Protein AF-W2HK54-F1 (afdb_monomer)

Radius of gyration: 13.43 Å; Cα contacts (8 Å, |Δi|>4): 88; chains: 1; bounding box: 31×32×32 Å

Organism: Phytophthora nicotianae (NCBI:txid4792)

Nearest PDB structures (foldseek):
  6hom-assembly1_A  TM=9.915E-01  e=3.027E-08  Homo sapiens
  4ct7-assembly1_B  TM=1.001E+00  e=6.186E-08  Homo sapiens
  4ct6-assembly1_B  TM=1.001E+00  e=1.550E-07  Homo sapiens
  4cv5-assembly2_D  TM=9.549E-01  e=5.220E-05  Saccharomyces cerevisiae

Mean predicted aligned error: 3.19 Å

Secondary structure (DSSP, 8-state):
---HHHHHHHHHHTTSTTTHHHHHHHHHHHTTT-TTHHHHHHHSTTHHHHHHHHHHHHGGGTTTT---HHHHHHHHHHHHHHHHHHHSTTTHHHHH-

InterPro domains:
  IPR007216 CCR4-NOT transcription complex subunit 9 [PF04078] (10-97)
  IPR007216 CCR4-NOT transcription complex subunit 9 [PTHR12262] (5-97)
  IPR011989 Armadillo-like helical [G3DSA:1.25.10.10] (2-97)

Solvent-accessible surface area (backbone atoms only — not comparable to full-atom values): 5461 Å² total; per-residue (Å²): 130,83,65,69,67,60,57,54,51,38,55,55,31,38,72,39,83,91,42,20,67,63,25,34,54,54,50,46,70,42,57,84,81,36,82,65,47,30,58,51,46,67,72,38,86,62,34,56,59,41,43,50,46,47,56,60,68,45,53,70,27,62,63,72,80,63,70,42,74,67,59,50,52,56,36,48,24,36,50,51,46,52,49,43,26,52,68,33,84,82,38,24,62,67,70,74,109

Structure (mmCIF, N/CA/C/O backbone):
data_AF-W2HK54-F1
#
_entry.id   AF-W2HK54-F1
#
loop_
_atom_site.group_PDB
_atom_site.id
_atom_site.type_symbol
_atom_site.label_atom_id
_atom_site.label_alt_id
_atom_site.label_comp_id
_atom_site.label_asym_id
_atom_site.label_entity_id
_atom_site.label_seq_id
_atom_site.pdbx_PDB_ins_code
_atom_site.Cartn_x
_atom_site.Cartn_y
_atom_site.Cartn_z
_atom_site.occupancy
_atom_site.B_iso_or_equiv
_atom_site.auth_seq_id
_atom_site.auth_comp_id
_atom_site.auth_asym_id
_atom_site.auth_atom_id
_atom_site.pdbx_PDB_model_num
ATOM 1 N N . MET A 1 1 ? -7.228 16.799 17.373 1.00 55.22 1 MET A N 1
ATOM 2 C CA . MET A 1 1 ? -7.469 15.435 16.868 1.00 55.22 1 MET A CA 1
ATOM 3 C C . MET A 1 1 ? -8.085 15.617 15.497 1.00 55.22 1 MET A C 1
ATOM 5 O O . MET A 1 1 ? -9.117 16.272 15.422 1.00 55.22 1 MET A O 1
ATOM 9 N N . GLU A 1 2 ? -7.386 15.231 14.429 1.00 57.06 2 GLU A N 1
ATOM 10 C CA . GLU A 1 2 ? -7.932 15.380 13.073 1.00 57.06 2 GLU A CA 1
ATOM 11 C C . GLU A 1 2 ? -9.194 14.522 12.908 1.00 57.06 2 GLU A C 1
ATOM 13 O O . GLU A 1 2 ? -9.277 13.445 13.508 1.00 57.06 2 GLU A O 1
ATOM 18 N N . PRO A 1 3 ? -10.196 15.001 12.153 1.00 63.75 3 PRO A N 1
ATOM 19 C CA . PRO A 1 3 ? -11.445 14.280 11.988 1.00 63.75 3 PRO A CA 1
ATOM 20 C C . PRO A 1 3 ? -11.226 12.984 11.182 1.00 63.75 3 PRO A C 1
ATOM 22 O O . PRO A 1 3 ? -10.529 13.005 10.165 1.00 63.75 3 PRO A O 1
ATOM 25 N N . PRO A 1 4 ? -11.858 11.862 11.576 1.00 71.19 4 PRO A N 1
ATOM 26 C CA . PRO A 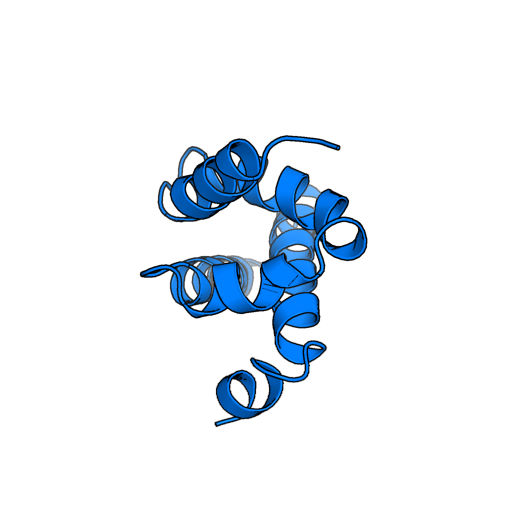1 4 ? -11.714 10.571 10.894 1.00 71.19 4 PRO A CA 1
ATOM 27 C C . PRO A 1 4 ? -12.183 10.593 9.427 1.00 71.19 4 PRO A C 1
ATOM 29 O O . PRO A 1 4 ? -11.754 9.761 8.633 1.00 71.19 4 PRO A O 1
ATOM 32 N N . GLU A 1 5 ? -13.005 11.573 9.038 1.00 77.75 5 GLU A N 1
ATOM 33 C CA . GLU A 1 5 ? -13.464 11.786 7.657 1.00 77.75 5 GLU A CA 1
ATOM 34 C C . GLU A 1 5 ? -12.312 11.953 6.657 1.00 77.75 5 GLU A C 1
ATOM 36 O O . GLU A 1 5 ? -12.377 11.435 5.542 1.00 77.75 5 GLU A O 1
ATOM 41 N N . GLN A 1 6 ? -11.224 12.608 7.070 1.00 85.19 6 GLN A N 1
ATOM 42 C CA . GLN A 1 6 ? -10.060 12.803 6.210 1.00 85.19 6 GLN A CA 1
ATOM 43 C C . GLN A 1 6 ? -9.339 11.479 5.925 1.00 85.19 6 GLN A C 1
ATOM 45 O O . GLN A 1 6 ? -8.855 11.269 4.815 1.00 85.19 6 GLN A O 1
ATOM 50 N N . LEU A 1 7 ? -9.311 10.558 6.895 1.00 91.44 7 LEU A N 1
ATOM 51 C CA . LEU A 1 7 ? -8.702 9.240 6.723 1.00 91.44 7 LEU A CA 1
ATOM 52 C C . LEU A 1 7 ? -9.486 8.404 5.707 1.00 91.44 7 LEU A C 1
ATOM 54 O O . LEU A 1 7 ? -8.890 7.792 4.824 1.00 91.44 7 LEU A O 1
ATOM 58 N N . TYR A 1 8 ? -10.819 8.424 5.789 1.00 94.44 8 TYR A N 1
ATOM 59 C CA . TYR A 1 8 ? -11.672 7.718 4.833 1.00 94.44 8 TYR A CA 1
ATOM 60 C C . TYR A 1 8 ? -11.534 8.270 3.411 1.00 94.44 8 TYR A C 1
ATOM 62 O O . TYR A 1 8 ? -11.468 7.477 2.472 1.00 94.44 8 TYR A O 1
ATOM 70 N N . SER A 1 9 ? -11.426 9.597 3.248 1.00 95.38 9 SER A N 1
ATOM 71 C CA . SER A 1 9 ? -11.144 10.208 1.939 1.00 95.38 9 SER A CA 1
ATOM 72 C C . SER A 1 9 ? -9.826 9.693 1.370 1.00 95.38 9 SER A C 1
ATOM 74 O O . SER A 1 9 ? -9.809 9.144 0.275 1.00 95.38 9 SER A O 1
ATOM 76 N N . LEU A 1 10 ? -8.741 9.760 2.147 1.00 96.62 10 LEU A N 1
ATOM 77 C CA . LEU A 1 10 ? -7.426 9.290 1.706 1.00 96.62 10 LEU A CA 1
ATOM 78 C C . LEU A 1 10 ? -7.434 7.799 1.330 1.00 96.62 10 LEU A C 1
ATOM 80 O O . LEU A 1 10 ? -6.812 7.394 0.351 1.00 96.62 10 LEU A O 1
ATOM 84 N N . VAL A 1 11 ? -8.150 6.959 2.082 1.00 97.19 11 VAL A N 1
ATOM 85 C CA . VAL A 1 11 ? -8.271 5.528 1.762 1.00 97.19 11 VAL A CA 1
ATOM 86 C C . VAL A 1 11 ? -9.066 5.308 0.474 1.00 97.19 11 VAL A C 1
ATOM 88 O O . VAL A 1 11 ? -8.695 4.446 -0.326 1.00 97.19 11 VAL A O 1
ATOM 91 N N . LEU A 1 12 ? -10.115 6.097 0.231 1.00 96.69 12 LEU A N 1
ATOM 92 C CA . LEU A 1 12 ? -10.865 6.061 -1.024 1.00 96.69 12 LEU A CA 1
ATOM 93 C C . LEU A 1 12 ? -9.990 6.495 -2.209 1.00 96.69 12 LEU A C 1
ATOM 95 O O . LEU A 1 12 ? -10.021 5.859 -3.263 1.00 96.69 12 LEU A O 1
ATOM 99 N N . GLU A 1 13 ? -9.162 7.522 -2.029 1.00 97.62 13 GLU A N 1
ATOM 100 C CA . GLU A 1 13 ? -8.237 8.043 -3.042 1.00 97.62 13 GLU A CA 1
ATOM 101 C C . GLU A 1 13 ? -7.209 6.993 -3.505 1.00 97.62 13 GLU A C 1
ATOM 103 O O . GLU A 1 13 ? -6.778 7.030 -4.658 1.00 97.62 13 GLU A O 1
ATOM 108 N N . LEU A 1 14 ? -6.881 5.982 -2.682 1.00 97.69 14 LEU A N 1
ATOM 109 C CA . LEU A 1 14 ? -6.031 4.852 -3.099 1.00 97.69 14 LEU A CA 1
ATOM 110 C C . LEU A 1 14 ? -6.615 4.064 -4.285 1.00 97.69 14 LEU A C 1
ATOM 112 O O . LEU A 1 14 ? -5.866 3.450 -5.054 1.00 97.69 14 LEU A O 1
ATOM 116 N N . SER A 1 15 ? -7.939 4.079 -4.458 1.00 94.69 15 SER A N 1
ATOM 117 C CA . SER A 1 15 ? -8.600 3.423 -5.591 1.00 94.69 15 SER A CA 1
ATOM 118 C C . SER A 1 15 ? -8.361 4.149 -6.921 1.00 94.69 15 SER A C 1
ATOM 120 O O . SER A 1 15 ? -8.327 3.499 -7.967 1.00 94.69 15 SER A O 1
ATOM 122 N N . SER A 1 16 ? -8.113 5.464 -6.888 1.00 95.81 16 SER A N 1
ATOM 123 C CA . SER A 1 16 ? -7.879 6.296 -8.070 1.00 95.81 16 SER A CA 1
ATOM 124 C C . SER A 1 16 ? -6.387 6.351 -8.422 1.00 95.81 16 SER A C 1
ATOM 126 O O . SER A 1 16 ? -5.607 6.898 -7.643 1.00 95.81 16 SER A O 1
ATOM 1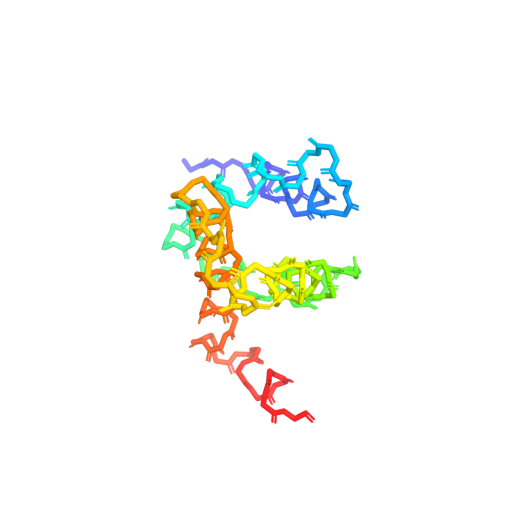28 N N . PRO A 1 17 ? -5.943 5.853 -9.594 1.00 94.38 17 PRO A N 1
ATOM 129 C CA . PRO A 1 17 ? -4.525 5.869 -9.977 1.00 94.38 17 PRO A CA 1
ATOM 130 C C . PRO A 1 17 ? -3.874 7.260 -9.960 1.00 94.38 17 PRO A C 1
ATOM 132 O O . PRO A 1 17 ? -2.680 7.368 -9.687 1.00 94.38 17 PRO A O 1
ATOM 135 N N . GLU A 1 18 ? -4.654 8.308 -10.232 1.00 96.88 18 GLU A N 1
ATOM 136 C CA . GLU A 1 18 ? -4.203 9.705 -10.292 1.00 96.88 18 GLU A CA 1
ATOM 137 C C . GLU A 1 18 ? -3.91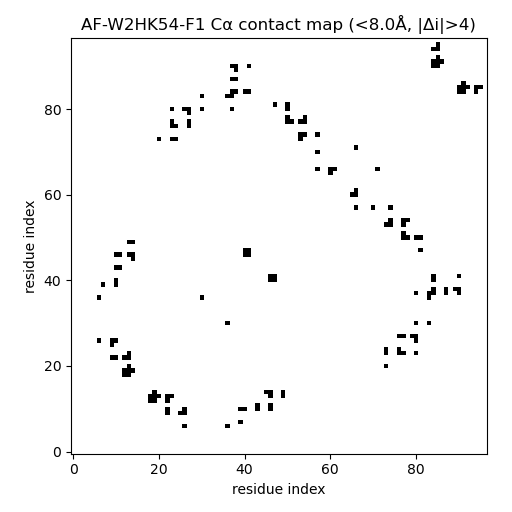9 10.292 -8.902 1.00 96.88 18 GLU A C 1
ATOM 139 O O . GLU A 1 18 ? -3.064 11.161 -8.758 1.00 96.88 18 GLU A O 1
ATOM 144 N N . GLN A 1 19 ? -4.623 9.812 -7.875 1.00 97.75 19 GLN A N 1
ATOM 145 C CA . GLN A 1 19 ? -4.547 10.338 -6.505 1.00 97.75 19 GLN A CA 1
ATOM 146 C C . GLN A 1 19 ? -3.758 9.415 -5.575 1.00 97.75 19 GLN A C 1
ATOM 148 O O . GLN A 1 19 ? -3.192 9.861 -4.575 1.00 97.75 19 GLN A O 1
ATOM 153 N N . ARG A 1 20 ? -3.666 8.132 -5.938 1.00 97.81 20 ARG A N 1
ATOM 154 C CA . ARG A 1 20 ? -3.073 7.068 -5.132 1.00 97.81 20 ARG A CA 1
ATOM 155 C C . ARG A 1 20 ? -1.689 7.410 -4.605 1.00 97.81 20 ARG A C 1
ATOM 157 O O . ARG A 1 20 ? -1.403 7.121 -3.454 1.00 97.81 20 ARG A O 1
ATOM 164 N N . GLU A 1 21 ? -0.830 8.027 -5.409 1.00 97.88 21 GLU A N 1
ATOM 165 C CA . GLU A 1 21 ? 0.522 8.370 -4.964 1.00 97.88 21 GLU A CA 1
ATOM 166 C C . GLU A 1 21 ? 0.532 9.362 -3.794 1.00 97.88 21 GLU A C 1
ATOM 168 O O . GLU A 1 21 ? 1.236 9.148 -2.804 1.00 97.88 21 GLU A O 1
ATOM 173 N N . SER A 1 22 ? -0.283 10.414 -3.885 1.00 97.75 22 SER A N 1
ATOM 174 C CA . SER A 1 22 ? -0.437 11.395 -2.810 1.00 97.75 22 SER A CA 1
ATOM 175 C C . SER A 1 22 ? -1.058 10.745 -1.573 1.00 97.75 22 SER A C 1
ATOM 177 O O . SER A 1 22 ? -0.560 10.921 -0.461 1.00 97.75 22 SER A O 1
ATOM 179 N N . ALA A 1 23 ? -2.095 9.927 -1.767 1.00 98.00 23 ALA A N 1
ATOM 180 C CA . ALA A 1 23 ? -2.761 9.213 -0.685 1.00 98.00 23 ALA A CA 1
ATOM 181 C C . ALA A 1 23 ? -1.819 8.241 0.049 1.00 98.00 23 ALA A C 1
ATOM 183 O O . ALA A 1 23 ? -1.805 8.210 1.278 1.00 98.00 23 ALA A O 1
ATOM 184 N N . LEU A 1 24 ? -0.979 7.494 -0.679 1.00 98.38 24 LEU A N 1
ATOM 185 C CA . LEU A 1 24 ? 0.037 6.606 -0.103 1.00 98.38 24 LEU A CA 1
ATOM 186 C C . LEU A 1 24 ? 0.995 7.364 0.818 1.00 98.38 24 LEU A C 1
ATOM 188 O O . LEU A 1 24 ? 1.297 6.887 1.911 1.00 98.38 24 LEU A O 1
ATOM 192 N N . LEU A 1 25 ? 1.476 8.529 0.376 1.00 98.12 25 LEU A N 1
ATOM 193 C CA . LEU A 1 25 ? 2.403 9.355 1.145 1.00 98.12 25 LEU A CA 1
ATOM 194 C C . LEU A 1 25 ? 1.758 9.915 2.418 1.00 98.12 25 LEU A C 1
ATOM 196 O O . LEU A 1 25 ? 2.386 9.927 3.473 1.00 98.12 25 LEU A O 1
ATOM 200 N N . GLU A 1 26 ? 0.522 10.401 2.334 1.00 97.00 26 GLU A N 1
ATOM 201 C CA . GLU A 1 26 ? -0.157 10.981 3.495 1.00 97.00 26 GLU A CA 1
ATOM 202 C C . GLU A 1 26 ? -0.586 9.910 4.505 1.00 97.00 26 GLU A C 1
ATOM 204 O O . GLU A 1 26 ? -0.379 10.075 5.709 1.00 97.00 26 GLU A O 1
ATOM 209 N N . LEU A 1 27 ? -1.100 8.769 4.038 1.00 97.19 27 LEU A N 1
ATOM 210 C CA . LEU A 1 27 ? -1.454 7.649 4.912 1.00 97.19 27 LEU A CA 1
ATOM 211 C C . LEU A 1 27 ? -0.220 7.031 5.580 1.00 97.19 27 LEU A C 1
ATOM 213 O O . LEU A 1 27 ? -0.293 6.661 6.753 1.00 97.19 27 LEU A O 1
ATOM 217 N N . SER A 1 28 ? 0.923 6.936 4.884 1.00 96.44 28 SER A N 1
ATOM 218 C CA . SER A 1 28 ? 2.140 6.355 5.470 1.00 96.44 28 SER A CA 1
ATOM 219 C C . SER A 1 28 ? 2.677 7.185 6.640 1.00 96.44 28 SER A C 1
ATOM 221 O O . SER A 1 28 ? 3.161 6.608 7.614 1.00 96.44 28 SER A O 1
ATOM 223 N N . LYS A 1 29 ? 2.519 8.516 6.599 1.00 94.88 29 LYS A N 1
ATOM 224 C CA . LYS A 1 29 ? 2.846 9.423 7.715 1.00 94.88 29 LYS A CA 1
ATOM 225 C C . LYS A 1 29 ? 1.887 9.269 8.894 1.00 94.88 29 LYS A C 1
ATOM 227 O O . LYS A 1 29 ? 2.309 9.371 10.037 1.00 94.88 29 LYS A O 1
ATOM 232 N N . LYS A 1 30 ? 0.607 9.019 8.613 1.00 92.44 30 LYS A N 1
ATOM 233 C CA . LYS A 1 30 ? -0.467 8.941 9.615 1.00 92.44 30 LYS A CA 1
ATOM 234 C C . LYS A 1 30 ? -0.574 7.575 10.303 1.00 92.44 30 LYS A C 1
ATOM 236 O O . LYS A 1 30 ? -1.300 7.440 11.279 1.00 92.44 30 LYS A O 1
ATOM 241 N N . ARG A 1 31 ? 0.148 6.550 9.842 1.00 92.12 31 ARG A N 1
ATOM 242 C CA . ARG A 1 31 ? -0.000 5.164 10.331 1.00 92.12 31 ARG A CA 1
ATOM 243 C C . ARG A 1 31 ? 0.209 4.963 11.840 1.00 92.12 31 ARG A C 1
ATOM 245 O O . ARG A 1 31 ? -0.290 3.984 12.379 1.00 92.12 31 ARG A O 1
ATOM 252 N N . GLU A 1 32 ? 0.974 5.836 12.495 1.00 88.81 32 GLU A N 1
ATOM 253 C CA . GLU A 1 32 ? 1.263 5.753 13.937 1.00 88.81 32 GLU A CA 1
ATOM 254 C C . GLU A 1 32 ? 0.245 6.543 14.775 1.00 88.81 32 GLU A C 1
ATOM 256 O O . GLU A 1 32 ? 0.009 6.210 15.934 1.00 88.81 32 GLU A O 1
ATOM 261 N N . ASP A 1 33 ? -0.414 7.534 14.168 1.00 89.81 33 ASP A N 1
ATOM 262 C CA . ASP A 1 33 ? -1.384 8.410 14.830 1.00 89.81 33 ASP A CA 1
ATOM 263 C C . ASP A 1 33 ? -2.796 7.801 14.882 1.00 89.81 33 ASP A C 1
ATOM 265 O O . ASP A 1 33 ? -3.619 8.204 15.707 1.00 89.81 33 ASP A O 1
ATOM 269 N N . PHE A 1 34 ? -3.091 6.830 14.007 1.00 90.38 34 PHE A N 1
ATOM 270 C CA . PHE A 1 34 ? -4.420 6.231 13.851 1.00 90.38 34 PHE A CA 1
ATOM 271 C C . PHE A 1 34 ? -4.371 4.702 14.003 1.00 90.38 34 PHE A C 1
ATOM 273 O O . PHE A 1 34 ? -4.177 3.995 13.012 1.00 90.38 34 PHE A O 1
ATOM 280 N N . PRO A 1 35 ? -4.608 4.168 15.217 1.00 87.06 35 PRO A N 1
ATOM 281 C CA . PRO A 1 35 ? -4.639 2.723 15.467 1.00 87.06 35 PRO A CA 1
ATOM 282 C C . PRO A 1 35 ? -5.632 1.968 14.569 1.00 87.06 35 PRO A C 1
ATOM 284 O O . PRO A 1 35 ? -5.329 0.883 14.080 1.00 87.06 35 PRO A O 1
ATOM 287 N N . GLU A 1 36 ? -6.774 2.594 14.273 1.00 90.81 36 GLU A N 1
ATOM 288 C CA . GLU A 1 36 ? -7.846 2.036 13.437 1.00 90.81 36 GLU A CA 1
ATOM 289 C C . GLU A 1 36 ? -7.506 1.994 11.936 1.00 90.81 36 GLU A C 1
ATOM 291 O O . GLU A 1 36 ? -8.280 1.466 11.137 1.00 90.81 36 GLU A O 1
ATOM 296 N N . LEU A 1 37 ? -6.357 2.540 11.513 1.00 95.12 37 LEU A N 1
ATOM 297 C CA . LEU A 1 37 ? -5.995 2.584 10.097 1.00 95.12 37 LEU A CA 1
ATOM 298 C C . LEU A 1 37 ? -5.894 1.181 9.487 1.00 95.12 37 LEU A C 1
ATOM 300 O O . LEU A 1 37 ? -6.344 0.975 8.363 1.00 95.12 37 LEU A O 1
ATOM 304 N N . ALA A 1 38 ? -5.325 0.212 10.205 1.00 96.38 38 ALA A N 1
ATOM 305 C CA . ALA A 1 38 ? -5.150 -1.140 9.680 1.00 96.38 38 ALA A CA 1
ATOM 306 C C . ALA A 1 38 ? -6.492 -1.832 9.351 1.00 96.38 38 ALA A C 1
ATOM 308 O O . ALA A 1 38 ? -6.649 -2.260 8.202 1.00 96.38 38 ALA A O 1
ATOM 309 N N . PRO A 1 39 ? -7.479 -1.895 10.271 1.00 96.44 39 PRO A N 1
ATOM 310 C CA . PRO A 1 39 ? -8.826 -2.367 9.948 1.00 96.44 39 PRO A CA 1
ATOM 311 C C . PRO A 1 39 ? -9.472 -1.618 8.775 1.00 96.44 39 PRO A C 1
ATOM 313 O O . PRO A 1 39 ? -10.035 -2.251 7.882 1.00 96.44 39 PRO A O 1
ATOM 316 N N . ILE A 1 40 ? -9.342 -0.286 8.717 1.00 96.50 40 ILE A N 1
ATOM 317 C CA . ILE A 1 40 ? -9.916 0.525 7.629 1.00 96.50 40 ILE A CA 1
ATOM 318 C C . ILE A 1 40 ? -9.296 0.152 6.275 1.00 96.50 40 ILE A C 1
ATOM 320 O O . ILE A 1 40 ? -10.021 -0.060 5.304 1.00 96.50 40 ILE A O 1
ATOM 324 N N . LEU A 1 41 ? -7.967 0.028 6.201 1.00 97.31 41 LEU A N 1
ATOM 325 C CA . LEU A 1 41 ? -7.265 -0.381 4.981 1.00 97.31 41 LEU A CA 1
ATOM 326 C C . LEU A 1 41 ? -7.670 -1.786 4.529 1.00 97.31 41 LEU A C 1
ATOM 328 O O . LEU A 1 41 ? -7.783 -2.034 3.330 1.00 97.31 41 LEU A O 1
ATOM 332 N N . TRP A 1 42 ? -7.859 -2.703 5.477 1.00 97.50 42 TRP A N 1
ATOM 333 C CA . TRP A 1 42 ? -8.179 -4.095 5.183 1.00 97.50 42 TRP A CA 1
ATOM 334 C C . TRP A 1 42 ? -9.617 -4.281 4.693 1.00 97.50 42 TRP A C 1
ATOM 336 O O . TRP A 1 42 ? -9.853 -4.999 3.722 1.00 97.50 42 TRP A O 1
ATOM 346 N N . HIS A 1 43 ? -10.579 -3.629 5.349 1.00 96.75 43 HIS A N 1
ATOM 347 C CA . HIS A 1 43 ? -12.004 -3.798 5.060 1.00 96.75 43 HIS A CA 1
ATOM 348 C C . HIS A 1 43 ? -12.541 -2.845 3.985 1.00 96.75 43 HIS A C 1
ATOM 350 O O . HIS A 1 43 ? -13.642 -3.061 3.475 1.00 96.75 43 HIS A O 1
ATOM 356 N N . SER A 1 44 ? -11.778 -1.820 3.601 1.00 96.94 44 SER A N 1
ATOM 357 C CA . SER A 1 44 ? -12.122 -0.958 2.472 1.00 96.94 44 SER A CA 1
ATOM 358 C C . SER A 1 44 ? -11.996 -1.700 1.138 1.00 96.94 44 SER A C 1
ATOM 360 O O . SER A 1 44 ? -11.016 -2.398 0.858 1.00 96.94 44 SER A O 1
ATOM 362 N N . PHE A 1 45 ? -13.007 -1.538 0.282 1.00 97.06 45 PHE A N 1
ATOM 363 C CA . PHE A 1 45 ? -13.099 -2.252 -0.986 1.00 97.06 45 PHE A CA 1
ATOM 364 C C . PHE A 1 45 ? -11.919 -1.920 -1.909 1.00 97.06 45 PHE A C 1
ATOM 366 O O . PHE A 1 45 ? -11.680 -0.766 -2.257 1.00 97.06 45 PHE A O 1
ATOM 373 N N . GLY A 1 46 ? -11.191 -2.952 -2.341 1.00 96.62 46 GLY A N 1
ATOM 374 C CA . GLY A 1 46 ? -10.106 -2.821 -3.316 1.00 96.62 46 GLY A CA 1
ATOM 375 C C . GLY A 1 46 ? -8.827 -2.160 -2.792 1.00 96.62 46 GLY A C 1
ATOM 376 O O . GLY A 1 46 ? -7.843 -2.122 -3.528 1.00 96.62 46 GLY A O 1
ATOM 377 N N . THR A 1 47 ? -8.783 -1.698 -1.538 1.00 97.75 47 THR A N 1
ATOM 378 C CA . THR A 1 47 ? -7.618 -0.996 -0.980 1.00 97.75 47 THR A CA 1
ATOM 379 C C . THR A 1 47 ? -6.380 -1.895 -0.925 1.00 97.75 47 THR A C 1
ATOM 381 O O . THR A 1 47 ? -5.343 -1.532 -1.475 1.00 97.75 47 THR A O 1
ATOM 384 N N . VAL A 1 48 ? -6.480 -3.105 -0.362 1.00 97.62 48 VAL A N 1
ATOM 385 C CA . VAL A 1 48 ? -5.351 -4.060 -0.328 1.00 97.62 48 VAL A CA 1
ATOM 386 C C . VAL A 1 48 ? -4.902 -4.450 -1.741 1.00 97.62 48 VAL A C 1
ATOM 388 O O . VAL A 1 48 ? -3.705 -4.531 -2.012 1.00 97.62 48 VAL A O 1
ATOM 391 N N . ALA A 1 49 ? -5.843 -4.619 -2.675 1.00 97.69 49 ALA A N 1
ATOM 392 C CA . ALA A 1 49 ? -5.520 -4.903 -4.071 1.00 97.69 49 ALA A CA 1
ATOM 393 C C . ALA A 1 49 ? -4.750 -3.744 -4.728 1.00 97.69 49 ALA A C 1
ATOM 395 O O . ALA A 1 49 ? -3.787 -3.990 -5.451 1.00 97.69 49 ALA A O 1
ATOM 396 N N . ALA A 1 50 ? -5.118 -2.491 -4.445 1.00 98.06 50 ALA A N 1
ATOM 397 C CA . ALA A 1 50 ? -4.383 -1.319 -4.912 1.00 98.06 50 ALA A CA 1
ATOM 398 C C . ALA A 1 50 ? -2.957 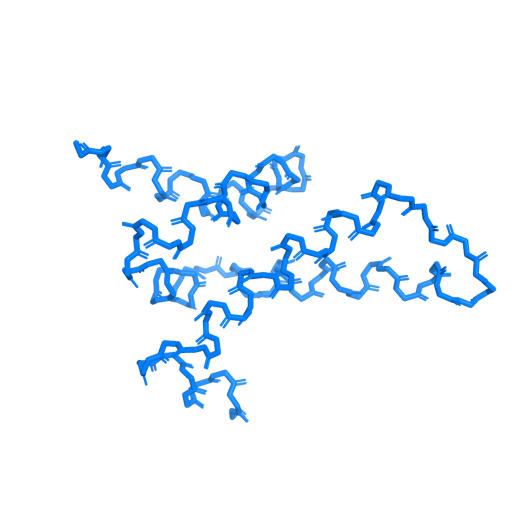-1.269 -4.334 1.00 98.06 50 ALA A C 1
ATOM 400 O O . ALA A 1 50 ? -2.015 -1.008 -5.078 1.00 98.06 50 ALA A O 1
ATOM 401 N N . LEU A 1 51 ? -2.766 -1.594 -3.048 1.00 98.25 51 LEU A N 1
ATOM 402 C CA . LEU A 1 51 ? -1.428 -1.684 -2.441 1.00 98.25 51 LEU A CA 1
ATOM 403 C C . LEU A 1 51 ? -0.570 -2.782 -3.094 1.00 98.25 51 LEU A C 1
ATOM 405 O O . LEU A 1 51 ? 0.609 -2.568 -3.370 1.00 98.25 51 LEU A O 1
ATOM 409 N N . LEU A 1 52 ? -1.158 -3.944 -3.391 1.00 98.06 52 LEU A N 1
ATOM 410 C CA . LEU A 1 52 ? -0.471 -5.024 -4.106 1.00 98.06 52 LEU A CA 1
ATOM 411 C C . LEU A 1 52 ? -0.115 -4.629 -5.544 1.00 98.06 52 LEU A C 1
ATOM 413 O O . LEU A 1 52 ? 0.969 -4.968 -6.017 1.00 98.06 52 LEU A O 1
ATOM 417 N N . GLN A 1 53 ? -0.984 -3.881 -6.231 1.00 97.75 53 GLN A N 1
ATOM 418 C CA . GLN A 1 53 ? -0.684 -3.353 -7.565 1.00 97.75 53 GLN A CA 1
ATOM 419 C C . GLN A 1 53 ? 0.561 -2.461 -7.559 1.00 97.75 53 GLN A C 1
ATOM 421 O O . GLN A 1 53 ? 1.361 -2.562 -8.484 1.00 97.75 53 GLN A O 1
ATOM 426 N N . GLU A 1 54 ? 0.768 -1.644 -6.522 1.00 97.94 54 GLU A N 1
ATOM 427 C CA . GLU A 1 54 ? 1.974 -0.811 -6.398 1.00 97.94 54 GLU A CA 1
ATOM 428 C C . GLU A 1 54 ? 3.256 -1.646 -6.288 1.00 97.94 54 GLU A C 1
ATOM 430 O O . GLU A 1 54 ? 4.289 -1.269 -6.838 1.00 97.94 54 GLU A O 1
ATOM 435 N N . ILE A 1 55 ? 3.194 -2.812 -5.637 1.00 98.12 55 ILE A N 1
ATOM 436 C CA . ILE A 1 55 ? 4.327 -3.745 -5.567 1.00 98.12 55 ILE A CA 1
ATOM 437 C C . ILE A 1 55 ? 4.548 -4.433 -6.914 1.00 98.12 55 ILE A C 1
ATOM 439 O O . ILE A 1 55 ? 5.674 -4.514 -7.393 1.00 98.12 55 ILE A O 1
ATOM 443 N N . VAL A 1 56 ? 3.493 -4.936 -7.552 1.00 97.88 56 VAL A N 1
ATOM 444 C CA . VAL A 1 56 ? 3.636 -5.643 -8.834 1.00 97.88 56 VAL A CA 1
ATOM 445 C C . VAL A 1 56 ? 4.128 -4.695 -9.933 1.00 97.88 56 VAL A C 1
ATOM 447 O O . VAL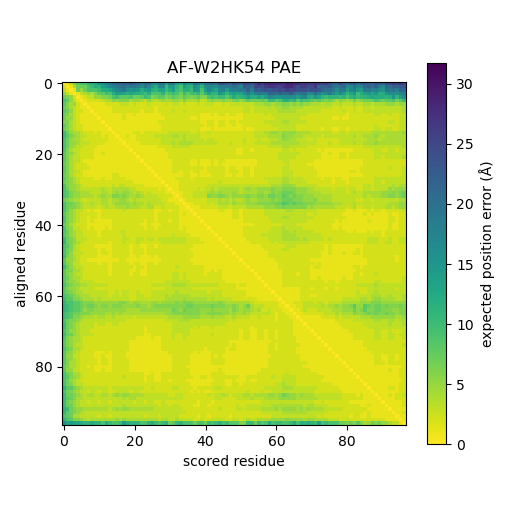 A 1 56 ? 4.935 -5.093 -10.774 1.00 97.88 56 VAL A O 1
ATOM 450 N N . ALA A 1 57 ? 3.714 -3.424 -9.898 1.00 96.44 57 ALA A N 1
ATOM 451 C CA . ALA A 1 57 ? 4.115 -2.406 -10.866 1.00 96.44 57 ALA A CA 1
ATOM 452 C C . ALA A 1 57 ? 5.630 -2.144 -10.892 1.00 96.44 57 ALA A C 1
ATOM 454 O O . ALA A 1 57 ? 6.149 -1.736 -11.932 1.00 96.44 57 ALA A O 1
ATOM 455 N N . ILE A 1 58 ? 6.357 -2.401 -9.796 1.00 97.19 58 ILE A N 1
ATOM 456 C CA . ILE A 1 58 ? 7.814 -2.214 -9.770 1.00 97.19 58 ILE A CA 1
ATOM 457 C C . ILE A 1 58 ? 8.598 -3.407 -10.324 1.00 97.19 58 ILE A C 1
ATOM 459 O O . ILE A 1 58 ? 9.771 -3.238 -10.645 1.00 97.19 58 ILE A O 1
ATOM 463 N N . TYR A 1 59 ? 8.001 -4.597 -10.468 1.00 97.62 59 TYR A N 1
ATOM 464 C CA . TYR A 1 59 ? 8.734 -5.800 -10.894 1.00 97.62 59 TYR A CA 1
ATOM 465 C C . TYR A 1 59 ? 9.490 -5.643 -12.224 1.00 97.62 59 TYR A C 1
ATOM 467 O O . TYR A 1 59 ? 10.657 -6.042 -12.268 1.00 97.62 59 TYR A O 1
ATOM 475 N N . PRO A 1 60 ? 8.929 -5.011 -13.277 1.00 97.56 60 PRO A N 1
ATOM 476 C CA . PRO A 1 60 ? 9.667 -4.766 -14.519 1.00 97.56 60 PRO A CA 1
ATOM 477 C C . PRO A 1 60 ? 10.901 -3.867 -14.345 1.00 97.56 60 PRO A C 1
ATOM 479 O O . PRO A 1 60 ? 11.815 -3.922 -15.159 1.00 97.56 60 PRO A O 1
ATOM 482 N N . LEU A 1 61 ? 10.943 -3.047 -13.290 1.00 97.06 61 LEU A N 1
ATOM 483 C CA . LEU A 1 61 ? 12.050 -2.130 -12.998 1.00 97.06 61 LEU A CA 1
ATOM 484 C C . LEU A 1 61 ? 13.171 -2.789 -12.181 1.00 97.06 61 LEU A C 1
ATOM 486 O O . LEU A 1 61 ? 14.218 -2.175 -11.969 1.00 97.06 61 LEU A O 1
ATOM 490 N N . LEU A 1 62 ? 12.961 -4.013 -11.688 1.00 96.31 62 LEU A N 1
ATOM 491 C CA . LEU A 1 62 ? 13.954 -4.742 -10.896 1.00 96.31 62 LEU A CA 1
ATOM 492 C C . LEU A 1 62 ? 14.957 -5.501 -11.771 1.00 96.31 62 LEU A C 1
ATOM 494 O O . LEU A 1 62 ? 16.084 -5.730 -11.333 1.00 96.31 62 LEU A O 1
ATOM 498 N N . SER A 1 63 ? 14.573 -5.889 -12.993 1.00 94.69 63 SER A N 1
ATOM 499 C CA . SER A 1 63 ? 15.458 -6.608 -13.913 1.00 94.69 63 SER A CA 1
ATOM 500 C C . SER A 1 63 ? 15.164 -6.289 -15.391 1.00 94.69 63 SER A C 1
ATOM 502 O O . SER A 1 63 ? 14.090 -6.648 -15.878 1.00 94.69 63 SER A O 1
ATOM 504 N N . PRO A 1 64 ? 16.110 -5.663 -16.125 1.00 95.06 64 PRO A N 1
ATOM 505 C CA . PRO A 1 64 ? 17.359 -5.090 -15.609 1.00 95.06 64 PRO A CA 1
ATOM 506 C C . PRO A 1 64 ? 17.075 -3.943 -14.613 1.00 95.06 64 PRO A C 1
ATOM 508 O O . PRO A 1 64 ? 15.994 -3.359 -14.653 1.00 95.06 64 PRO A O 1
ATOM 511 N N . PRO A 1 65 ? 18.012 -3.610 -13.708 1.00 95.50 65 PRO A N 1
ATOM 512 C CA . PRO A 1 65 ? 17.769 -2.627 -12.656 1.00 95.50 65 PRO A CA 1
ATOM 513 C C . PRO A 1 65 ? 17.571 -1.224 -13.244 1.00 95.50 65 PRO A C 1
ATOM 515 O O . PRO A 1 65 ? 18.510 -0.597 -13.731 1.00 95.50 65 PRO A O 1
ATOM 518 N N . GLN A 1 66 ? 16.332 -0.739 -13.191 1.00 96.62 66 GLN A N 1
ATOM 519 C CA . GLN A 1 66 ? 15.895 0.577 -13.675 1.00 96.62 66 GLN A CA 1
ATOM 520 C C . GLN A 1 66 ? 15.058 1.331 -12.627 1.00 96.62 66 GLN A C 1
ATOM 522 O O . GLN A 1 66 ? 1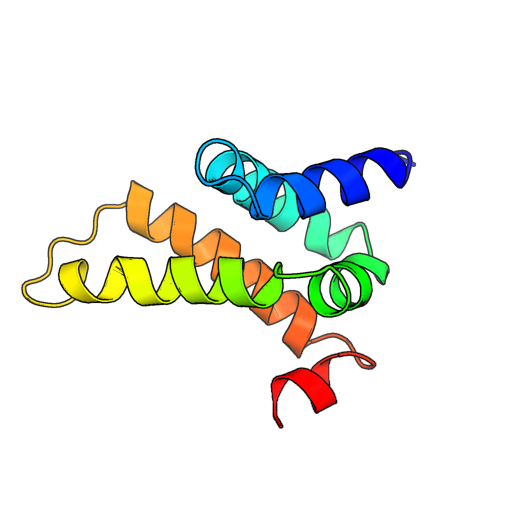4.462 2.368 -12.921 1.00 96.62 66 GLN A O 1
ATOM 527 N N . LEU A 1 67 ? 14.995 0.814 -11.397 1.00 97.00 67 LEU A N 1
ATOM 528 C CA . LEU A 1 67 ? 14.227 1.408 -10.310 1.00 97.00 67 LEU A CA 1
ATOM 529 C C . LEU A 1 67 ? 14.765 2.802 -9.958 1.00 97.00 67 LEU A C 1
ATOM 531 O O . LEU A 1 67 ? 15.918 2.966 -9.558 1.00 97.00 67 LEU A O 1
ATOM 535 N N . THR A 1 68 ? 13.911 3.815 -10.083 1.00 98.06 68 THR A N 1
ATOM 536 C CA . THR A 1 68 ? 14.241 5.194 -9.710 1.00 98.06 68 THR A CA 1
ATOM 537 C C . THR A 1 68 ? 13.982 5.430 -8.223 1.00 98.06 68 THR A C 1
ATOM 539 O O . THR A 1 68 ? 13.159 4.751 -7.606 1.00 98.06 68 THR A O 1
ATOM 542 N N . ALA A 1 69 ? 14.628 6.444 -7.639 1.00 97.62 69 ALA A N 1
ATOM 543 C CA . ALA A 1 69 ? 14.374 6.839 -6.249 1.00 97.62 69 ALA A CA 1
ATOM 544 C C . ALA A 1 69 ? 12.892 7.176 -6.003 1.00 97.62 69 ALA A C 1
ATOM 546 O O . ALA A 1 69 ? 12.327 6.816 -4.975 1.00 97.62 69 ALA A O 1
ATOM 547 N N . HIS A 1 70 ? 12.245 7.818 -6.976 1.00 97.12 70 HIS A N 1
ATOM 548 C CA . HIS A 1 70 ? 10.828 8.154 -6.910 1.00 97.12 70 HIS A CA 1
ATOM 549 C C . HIS A 1 70 ? 9.932 6.903 -6.879 1.00 97.12 70 HIS A C 1
ATOM 551 O O . HIS A 1 70 ? 9.119 6.760 -5.968 1.00 97.12 70 HIS 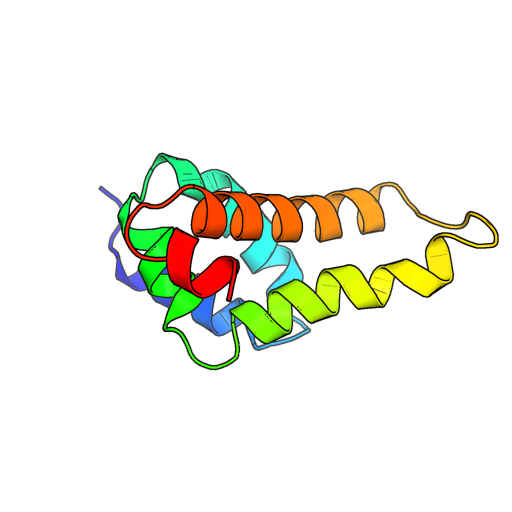A O 1
ATOM 557 N N . ALA A 1 71 ? 10.139 5.958 -7.806 1.00 97.19 71 ALA A N 1
ATOM 558 C CA . ALA A 1 71 ? 9.397 4.697 -7.825 1.00 97.19 71 ALA A CA 1
ATOM 559 C C . ALA A 1 71 ? 9.631 3.877 -6.543 1.00 97.19 71 ALA A C 1
ATOM 561 O O . ALA A 1 71 ? 8.687 3.327 -5.979 1.00 97.19 71 ALA A O 1
ATOM 562 N N . SER A 1 72 ? 10.873 3.859 -6.043 1.00 97.88 72 SER A N 1
ATOM 563 C CA . SER A 1 72 ? 11.225 3.220 -4.772 1.00 97.88 72 SER A CA 1
ATOM 564 C C . SER A 1 72 ? 10.483 3.846 -3.588 1.00 97.88 72 SER A C 1
ATOM 566 O O . SER A 1 72 ? 9.933 3.124 -2.765 1.00 97.88 72 SER A O 1
ATOM 568 N N . ASN A 1 73 ? 10.436 5.177 -3.485 1.00 97.88 73 ASN A N 1
ATOM 569 C CA . ASN A 1 73 ? 9.733 5.854 -2.392 1.00 97.88 73 ASN A CA 1
ATOM 570 C C . ASN A 1 73 ? 8.228 5.566 -2.425 1.00 97.88 73 ASN A C 1
ATOM 572 O O . ASN A 1 73 ? 7.623 5.295 -1.387 1.00 97.88 73 ASN A O 1
ATOM 576 N N . ARG A 1 74 ? 7.635 5.572 -3.624 1.00 98.12 74 ARG A N 1
ATOM 577 C CA . ARG A 1 74 ? 6.213 5.284 -3.825 1.00 98.12 74 ARG A CA 1
ATOM 578 C C . ARG A 1 74 ? 5.842 3.873 -3.363 1.00 98.12 74 ARG A C 1
ATOM 580 O O . ARG A 1 74 ? 4.930 3.727 -2.551 1.00 98.12 74 ARG A O 1
ATOM 587 N N . VAL A 1 75 ? 6.578 2.845 -3.796 1.00 98.38 75 VAL A N 1
ATOM 588 C CA . VAL A 1 75 ? 6.316 1.465 -3.349 1.00 98.38 75 VAL A CA 1
ATOM 589 C C . VAL A 1 75 ? 6.626 1.271 -1.861 1.00 98.38 75 VAL A C 1
ATOM 591 O O . VAL A 1 75 ? 5.905 0.548 -1.180 1.00 98.38 75 VAL A O 1
ATOM 594 N N . CYS A 1 76 ? 7.633 1.959 -1.310 1.00 98.31 76 CYS A N 1
ATOM 595 C CA . CYS A 1 76 ? 7.921 1.922 0.126 1.00 98.31 76 CYS A CA 1
ATOM 596 C C . CYS A 1 76 ? 6.760 2.465 0.970 1.00 98.31 76 CYS A C 1
ATOM 598 O O . CYS A 1 76 ? 6.473 1.899 2.022 1.00 98.31 76 CYS A O 1
ATOM 600 N N . ASN A 1 77 ? 6.051 3.503 0.509 1.00 98.50 77 ASN A N 1
ATOM 601 C CA . ASN A 1 7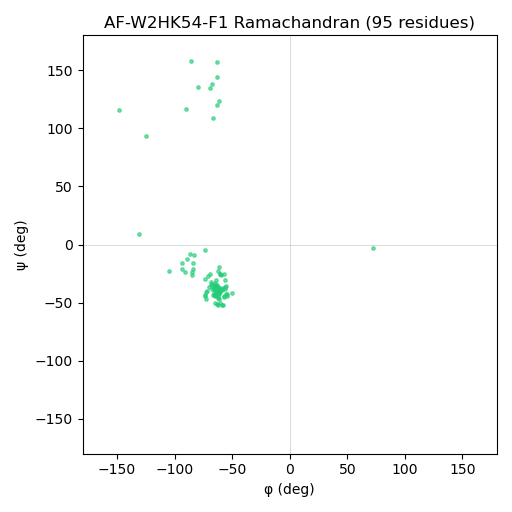7 ? 4.836 3.970 1.182 1.00 98.50 77 ASN A CA 1
ATOM 602 C C . ASN A 1 77 ? 3.748 2.883 1.198 1.00 98.50 77 ASN A C 1
ATOM 604 O O . ASN A 1 77 ? 3.137 2.651 2.238 1.00 98.50 77 ASN A O 1
ATOM 608 N N . ALA A 1 78 ? 3.549 2.157 0.092 1.00 98.44 78 ALA A N 1
ATOM 609 C CA . ALA A 1 78 ? 2.613 1.030 0.054 1.00 98.44 78 ALA A CA 1
ATOM 610 C C . ALA A 1 78 ? 3.041 -0.112 0.996 1.00 98.44 78 ALA A C 1
ATOM 612 O O . ALA A 1 78 ? 2.224 -0.633 1.756 1.00 98.44 78 ALA A O 1
ATOM 613 N N . LEU A 1 79 ? 4.333 -0.458 1.011 1.00 98.38 79 LEU A N 1
ATOM 614 C CA . LEU A 1 79 ? 4.896 -1.457 1.925 1.00 98.38 79 LEU A CA 1
ATOM 615 C C . LEU A 1 79 ? 4.731 -1.053 3.396 1.00 98.38 79 LEU A C 1
ATOM 617 O O . LEU A 1 79 ? 4.417 -1.902 4.226 1.00 98.38 79 LEU A O 1
ATOM 621 N N . ALA A 1 80 ? 4.880 0.232 3.722 1.00 98.12 80 ALA A N 1
ATOM 622 C CA . ALA A 1 80 ? 4.658 0.754 5.068 1.00 98.12 80 ALA A CA 1
ATOM 623 C C . ALA A 1 80 ? 3.202 0.577 5.535 1.00 98.12 80 ALA A C 1
ATOM 625 O O . ALA A 1 80 ? 2.968 0.273 6.706 1.00 98.12 80 ALA A O 1
ATOM 626 N N . LEU A 1 81 ? 2.230 0.729 4.631 1.00 98.19 81 LEU A N 1
ATOM 627 C CA . LEU A 1 81 ? 0.816 0.482 4.926 1.00 98.19 81 LEU A CA 1
ATOM 628 C C . LEU A 1 81 ? 0.517 -1.016 5.073 1.00 98.19 81 LEU A C 1
ATOM 630 O O . LEU A 1 81 ? -0.193 -1.409 5.995 1.00 98.19 81 LEU A O 1
ATOM 634 N N . LEU A 1 82 ? 1.113 -1.875 4.241 1.00 98.19 82 LEU A N 1
ATOM 635 C CA . LEU A 1 82 ? 0.994 -3.330 4.410 1.00 98.19 82 LEU A CA 1
ATOM 636 C C . LEU A 1 82 ? 1.643 -3.808 5.713 1.00 98.19 82 LEU A C 1
ATOM 638 O O . LEU A 1 82 ? 1.104 -4.685 6.380 1.00 98.19 82 LEU A O 1
ATOM 642 N N . GLN A 1 83 ? 2.754 -3.195 6.128 1.00 97.75 83 GLN A N 1
ATOM 643 C CA . GLN A 1 83 ? 3.359 -3.444 7.435 1.00 97.75 83 GLN A CA 1
ATOM 644 C C . GLN A 1 83 ? 2.406 -3.061 8.576 1.00 97.75 83 GLN A C 1
ATOM 646 O O . GLN A 1 83 ? 2.296 -3.811 9.544 1.00 97.75 83 GLN A O 1
ATOM 651 N N . CYS A 1 84 ? 1.690 -1.936 8.456 1.00 96.75 84 CYS A N 1
ATOM 652 C CA . CYS A 1 84 ? 0.665 -1.527 9.421 1.00 96.75 84 CYS A CA 1
ATOM 653 C C . CYS A 1 84 ? -0.418 -2.613 9.556 1.00 96.75 84 CYS A C 1
ATOM 655 O O . CYS A 1 84 ? -0.636 -3.129 10.655 1.00 96.75 84 CYS A O 1
ATOM 657 N N . VAL A 1 85 ? -0.986 -3.065 8.434 1.00 97.19 85 VAL A N 1
ATOM 658 C CA . VAL A 1 85 ? -1.965 -4.167 8.382 1.00 97.19 85 VAL A CA 1
ATOM 659 C C . VAL A 1 85 ? -1.414 -5.465 8.988 1.00 97.19 85 VAL A C 1
ATOM 661 O O . VAL A 1 85 ? -2.102 -6.127 9.763 1.00 97.19 85 VAL A O 1
ATOM 664 N N . ALA A 1 86 ? -0.174 -5.836 8.673 1.00 97.06 86 ALA A N 1
ATOM 665 C CA . ALA A 1 86 ? 0.453 -7.052 9.188 1.00 97.06 86 ALA A CA 1
ATOM 666 C C . ALA A 1 86 ? 0.772 -6.980 10.695 1.00 97.06 86 ALA A C 1
ATOM 668 O O . ALA A 1 86 ? 0.856 -8.011 11.364 1.00 97.06 86 ALA A O 1
ATOM 669 N N . SER A 1 87 ? 0.961 -5.774 11.238 1.00 95.56 87 SER A N 1
ATOM 670 C CA . SER A 1 87 ? 1.273 -5.552 12.655 1.00 95.56 87 SER A CA 1
ATOM 671 C C . SER A 1 87 ? 0.041 -5.506 13.563 1.00 95.56 87 SER A C 1
ATOM 673 O O . SER A 1 87 ? 0.155 -5.787 14.757 1.00 95.56 87 SER A O 1
ATOM 675 N N . HIS A 1 88 ? -1.134 -5.184 13.016 1.00 96.81 88 HIS A N 1
ATOM 676 C CA . HIS A 1 88 ? -2.355 -5.011 13.797 1.00 96.81 88 HIS A CA 1
ATOM 677 C C . HIS A 1 88 ? -2.998 -6.357 14.156 1.00 96.81 88 HIS A C 1
ATOM 679 O O . HIS A 1 88 ? -3.112 -7.258 13.324 1.00 96.81 88 HIS A O 1
ATOM 685 N N . SER A 1 89 ? -3.432 -6.512 15.410 1.00 96.25 89 SER A N 1
ATOM 686 C CA . SER A 1 89 ? -3.922 -7.789 15.954 1.00 96.25 89 SER A CA 1
ATOM 687 C C . SER A 1 89 ? -5.115 -8.360 15.183 1.00 96.25 89 SER A C 1
ATOM 689 O O . SER A 1 89 ? -5.173 -9.575 14.993 1.00 96.25 89 SER A O 1
ATOM 691 N N . GLU A 1 90 ? -6.018 -7.494 14.726 1.00 96.44 90 GLU A N 1
ATOM 692 C CA . GLU A 1 90 ? -7.239 -7.860 14.000 1.00 96.44 90 GLU A CA 1
ATOM 693 C C . GLU A 1 90 ? -6.960 -8.318 12.564 1.00 96.44 90 GLU A C 1
ATOM 695 O O . GLU A 1 90 ? -7.480 -9.335 12.114 1.00 96.44 90 GLU A O 1
ATOM 700 N N . THR A 1 91 ? -6.087 -7.613 11.845 1.00 97.06 91 THR A N 1
ATOM 701 C CA . THR A 1 91 ? -5.861 -7.843 10.412 1.00 97.06 91 THR A CA 1
ATOM 702 C C . THR A 1 91 ? -4.706 -8.795 10.133 1.00 97.06 91 THR A C 1
ATOM 704 O O . THR A 1 91 ? -4.677 -9.413 9.074 1.00 97.06 91 THR A O 1
ATOM 707 N N . ARG A 1 92 ? -3.777 -8.987 11.077 1.00 97.00 92 ARG A N 1
ATOM 708 C CA . ARG A 1 92 ? -2.593 -9.849 10.910 1.00 97.00 92 ARG A CA 1
ATOM 709 C C . ARG A 1 92 ? -2.933 -11.272 10.478 1.00 97.00 92 ARG A C 1
ATOM 711 O O . ARG A 1 92 ? -2.264 -11.816 9.608 1.00 97.00 92 ARG A O 1
ATOM 718 N N . THR A 1 93 ? -3.946 -11.891 11.084 1.00 96.88 93 THR A N 1
ATOM 719 C CA . THR A 1 93 ? -4.343 -13.258 10.715 1.00 96.88 93 THR A CA 1
ATOM 720 C C . THR A 1 93 ? -4.895 -13.289 9.294 1.00 96.88 93 THR A C 1
ATOM 722 O O . THR A 1 93 ? -4.557 -14.187 8.534 1.00 96.88 93 THR A O 1
ATOM 725 N N . HIS A 1 94 ? -5.700 -12.300 8.909 1.00 95.88 94 HIS A N 1
ATOM 726 C CA . HIS A 1 94 ? -6.236 -12.207 7.553 1.00 95.88 94 HIS A CA 1
ATOM 727 C C . HIS A 1 94 ? -5.156 -11.892 6.510 1.00 95.88 94 HIS A C 1
ATOM 729 O O . HIS A 1 94 ? -5.231 -12.391 5.400 1.00 95.88 94 HIS A O 1
ATOM 735 N N . PHE A 1 95 ? -4.128 -11.126 6.877 1.00 96.19 95 PHE A N 1
ATOM 736 C CA . PHE A 1 95 ? -2.986 -10.819 6.014 1.00 96.19 95 PHE A CA 1
ATOM 737 C C . PHE A 1 95 ? -2.152 -12.057 5.645 1.00 96.19 95 PHE A C 1
ATOM 739 O O . PHE A 1 95 ? -1.533 -12.084 4.584 1.00 96.19 95 PHE A O 1
ATOM 746 N N . LEU A 1 96 ? -2.098 -13.059 6.528 1.00 94.69 96 LEU A N 1
ATOM 747 C CA . LEU A 1 96 ? -1.262 -14.255 6.363 1.00 94.69 96 LEU A CA 1
ATOM 748 C C . LEU A 1 96 ? -1.971 -15.446 5.696 1.00 94.69 96 LEU A C 1
ATOM 750 O O . LEU A 1 96 ? -1.277 -16.385 5.305 1.00 94.69 96 LEU A O 1
ATOM 754 N N . ASN A 1 97 ? -3.305 -15.440 5.623 1.00 86.56 97 ASN A N 1
ATOM 755 C CA . ASN A 1 97 ? -4.116 -16.537 5.071 1.00 86.56 97 ASN A CA 1
ATOM 756 C C . ASN A 1 97 ? -4.599 -16.217 3.657 1.00 86.56 97 ASN A C 1
ATOM 758 O O . ASN A 1 97 ? -4.676 -17.171 2.852 1.00 86.56 97 ASN A O 1
#

pLDDT: mean 94.61, std 7.63, range [55.22, 98.5]

Foldseek 3Di:
DDDCVVLLVLLVLLVPPVRVQVSLVVCLVCLVVDLCSLVSQQPPPCNLVSLVCLVVVCVVCVVVPNDDPSSVVSNVSSVSSLVSNCPRPVRVVVSVD

Sequence (97 aa):
MEPPEQLYSLVLELSSPEQRESALLELSKKREDFPELAPILWH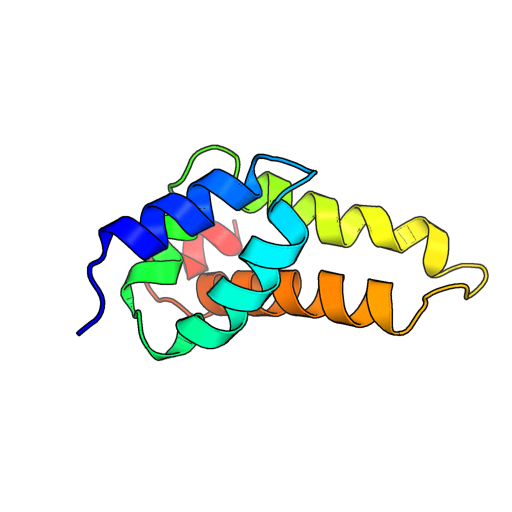SFGTVAALLQEIVAIYPLLSPPQLTAHASNRVCNALALLQCVASHSETRTHFLN